Protein AF-A0A433BXY5-F1 (afdb_monomer)

Radius of gyration: 27.21 Å; Cα contacts (8 Å, |Δi|>4): 141; chains: 1; bounding box: 84×48×30 Å

Structure (mmCIF, N/CA/C/O backbone):
data_AF-A0A433BXY5-F1
#
_entry.id   AF-A0A433BXY5-F1
#
loop_
_atom_site.group_PDB
_atom_site.id
_atom_site.type_symbol
_atom_site.label_atom_id
_atom_site.label_alt_id
_atom_site.label_comp_id
_atom_site.label_asym_id
_atom_site.label_entity_id
_atom_site.label_seq_id
_atom_site.pdbx_PDB_ins_code
_atom_site.Cartn_x
_atom_site.Cartn_y
_atom_site.Cartn_z
_atom_site.occupancy
_atom_site.B_iso_or_equiv
_atom_site.auth_seq_id
_atom_site.auth_comp_id
_atom_site.auth_asym_id
_atom_site.auth_atom_id
_atom_site.pdbx_PDB_model_num
ATOM 1 N N . MET A 1 1 ? 70.589 -38.397 7.290 1.00 40.34 1 MET A N 1
ATOM 2 C CA . MET A 1 1 ? 69.218 -38.533 6.757 1.00 40.34 1 MET A CA 1
ATOM 3 C C . 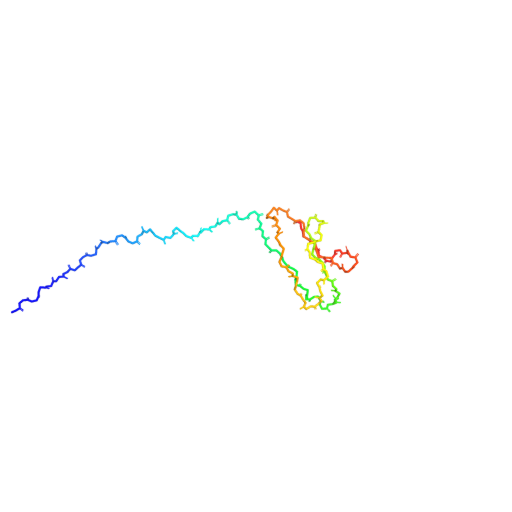MET A 1 1 ? 68.751 -37.137 6.387 1.00 40.34 1 MET A C 1
ATOM 5 O O . MET A 1 1 ? 68.325 -36.389 7.256 1.00 40.34 1 MET A O 1
ATOM 9 N N . ASP A 1 2 ? 68.964 -36.763 5.127 1.00 46.50 2 ASP A N 1
ATOM 10 C CA . ASP A 1 2 ? 68.606 -35.461 4.562 1.00 46.50 2 ASP A CA 1
ATOM 11 C C . ASP A 1 2 ? 67.089 -35.329 4.415 1.00 46.50 2 ASP A C 1
ATOM 13 O O . ASP A 1 2 ? 66.467 -36.071 3.654 1.00 46.50 2 ASP A O 1
ATOM 17 N N . ILE A 1 3 ? 66.489 -34.367 5.120 1.00 58.59 3 ILE A N 1
ATOM 18 C CA . ILE A 1 3 ? 65.120 -33.925 4.846 1.00 58.59 3 ILE A CA 1
ATOM 19 C C . ILE A 1 3 ? 65.208 -32.676 3.959 1.00 58.59 3 ILE A C 1
ATOM 21 O O . ILE A 1 3 ? 65.620 -31.589 4.363 1.00 58.59 3 ILE A O 1
ATOM 25 N N . SER A 1 4 ? 64.874 -32.893 2.690 1.00 60.28 4 SER A N 1
ATOM 26 C CA . SER A 1 4 ? 64.843 -31.909 1.614 1.00 60.28 4 SER A CA 1
ATOM 27 C C . SER A 1 4 ? 63.875 -30.763 1.941 1.00 60.28 4 SER A C 1
ATOM 29 O O . SER A 1 4 ? 62.679 -30.978 2.148 1.00 60.28 4 SER A O 1
ATOM 31 N N . ARG A 1 5 ? 64.387 -29.527 1.967 1.00 58.84 5 ARG A N 1
ATOM 32 C CA . ARG A 1 5 ? 63.586 -28.299 2.064 1.00 58.84 5 ARG A CA 1
ATOM 33 C C . ARG A 1 5 ? 62.893 -28.047 0.724 1.00 58.84 5 ARG A C 1
ATOM 35 O O . ARG A 1 5 ? 63.475 -27.457 -0.181 1.00 58.84 5 ARG A O 1
ATOM 42 N N . ARG A 1 6 ? 61.648 -28.504 0.586 1.00 58.47 6 ARG A N 1
ATOM 43 C CA . ARG A 1 6 ? 60.802 -28.189 -0.572 1.00 58.47 6 ARG A CA 1
ATOM 44 C C . ARG A 1 6 ? 60.129 -26.833 -0.382 1.00 58.47 6 ARG A C 1
ATOM 46 O O . ARG A 1 6 ? 59.042 -26.732 0.175 1.00 58.47 6 ARG A O 1
ATOM 53 N N . THR A 1 7 ? 60.806 -25.798 -0.863 1.00 60.19 7 THR A N 1
ATOM 54 C CA . THR A 1 7 ? 60.228 -24.481 -1.140 1.00 60.19 7 THR A CA 1
ATOM 55 C C . THR A 1 7 ? 59.075 -24.644 -2.134 1.00 60.19 7 THR A C 1
ATOM 57 O O . THR A 1 7 ? 59.304 -24.981 -3.293 1.00 60.19 7 THR A O 1
ATOM 60 N N . PHE A 1 8 ? 57.837 -24.438 -1.686 1.00 54.62 8 PHE A N 1
ATOM 61 C CA . PHE A 1 8 ? 56.673 -24.339 -2.568 1.00 54.62 8 PHE A CA 1
ATOM 62 C C . PHE A 1 8 ? 56.494 -22.873 -2.964 1.00 54.62 8 PHE A C 1
ATOM 64 O O . PHE A 1 8 ? 55.944 -22.073 -2.209 1.00 54.62 8 PHE A O 1
ATOM 71 N N . THR A 1 9 ? 57.017 -22.512 -4.134 1.00 55.81 9 THR A N 1
ATOM 72 C CA . THR A 1 9 ? 56.838 -21.176 -4.705 1.00 55.81 9 THR A CA 1
ATOM 73 C C . THR A 1 9 ? 55.463 -21.073 -5.367 1.00 55.81 9 THR A C 1
ATOM 75 O O . THR A 1 9 ? 55.065 -21.910 -6.173 1.00 55.81 9 THR A O 1
ATOM 78 N N . LEU A 1 10 ? 54.759 -20.025 -4.957 1.00 53.56 10 LEU A N 1
ATOM 79 C CA . LEU A 1 10 ? 53.418 -19.560 -5.298 1.00 53.56 10 LEU A CA 1
ATOM 80 C C . LEU A 1 10 ? 53.207 -19.337 -6.811 1.00 53.56 10 LEU A C 1
ATOM 82 O O . LEU A 1 10 ? 53.960 -18.564 -7.393 1.00 53.56 10 LEU A O 1
ATOM 86 N N . ALA A 1 11 ? 52.160 -19.909 -7.419 1.00 58.19 11 ALA A N 1
ATOM 87 C CA . ALA A 1 11 ? 51.446 -19.322 -8.569 1.00 58.19 11 ALA A CA 1
ATOM 88 C C . ALA A 1 11 ? 50.298 -20.239 -9.022 1.00 58.19 11 ALA A C 1
ATOM 90 O O . ALA A 1 11 ? 50.504 -21.212 -9.739 1.00 58.19 11 ALA A O 1
ATOM 91 N N . GLY A 1 12 ? 49.068 -19.912 -8.638 1.00 51.78 12 GLY A N 1
ATOM 92 C CA . GLY A 1 12 ? 47.874 -20.516 -9.222 1.00 51.78 12 GLY A CA 1
ATOM 93 C C . GLY A 1 12 ? 46.749 -19.502 -9.169 1.00 51.78 12 GLY A C 1
ATOM 94 O O . GLY A 1 12 ? 46.249 -19.208 -8.088 1.00 51.78 12 GLY A O 1
ATOM 95 N N . LEU A 1 13 ? 46.421 -18.913 -10.320 1.00 57.91 13 LEU A N 1
ATOM 96 C CA . LEU A 1 13 ? 45.379 -17.905 -10.483 1.00 57.91 13 LEU A CA 1
ATOM 97 C C . LEU A 1 13 ? 44.055 -18.374 -9.857 1.00 57.91 13 LEU A C 1
ATOM 99 O O . LEU A 1 13 ? 43.366 -19.214 -10.424 1.00 57.91 13 LEU A O 1
ATOM 103 N N . ALA A 1 14 ? 43.659 -17.769 -8.740 1.00 54.25 14 ALA A N 1
ATOM 104 C CA . ALA A 1 14 ? 42.292 -17.829 -8.231 1.00 54.25 14 ALA A CA 1
ATOM 105 C C . ALA A 1 14 ? 41.587 -16.496 -8.520 1.00 54.25 14 ALA A C 1
ATOM 107 O O . ALA A 1 14 ? 41.174 -15.775 -7.619 1.00 54.25 14 ALA A O 1
ATOM 108 N N . ALA A 1 15 ? 41.497 -16.132 -9.797 1.00 56.84 15 ALA A N 1
ATOM 109 C CA . ALA A 1 15 ? 40.702 -14.997 -10.245 1.00 56.84 15 ALA A CA 1
ATOM 110 C C . ALA A 1 15 ? 39.780 -15.488 -11.355 1.00 56.84 15 ALA A C 1
ATO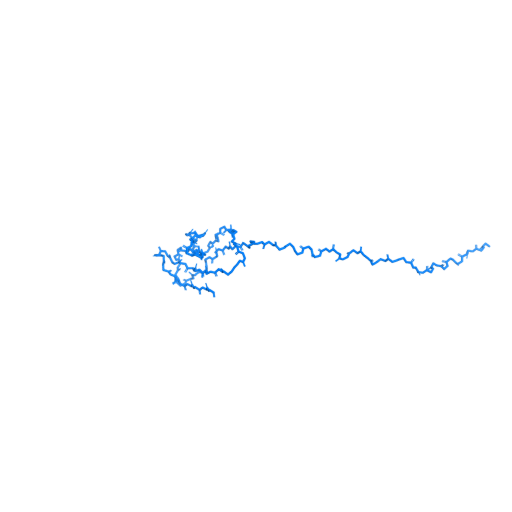M 112 O O . ALA A 1 15 ? 40.199 -15.528 -12.503 1.00 56.84 15 ALA A O 1
ATOM 113 N N . THR A 1 16 ? 38.578 -15.952 -10.998 1.00 59.25 16 THR A N 1
ATOM 114 C CA . THR A 1 16 ? 37.374 -16.022 -11.861 1.00 59.25 16 THR A CA 1
ATOM 115 C C . THR A 1 16 ? 36.254 -16.790 -11.154 1.00 59.25 16 THR A C 1
ATOM 117 O O . THR A 1 16 ? 35.859 -17.874 -11.560 1.00 59.25 16 THR A O 1
ATOM 120 N N . ALA A 1 17 ? 35.702 -16.226 -10.081 1.00 59.28 17 ALA A N 1
ATOM 121 C CA . ALA A 1 17 ? 34.362 -16.614 -9.631 1.00 59.28 17 ALA A CA 1
ATOM 122 C C . ALA A 1 17 ? 33.700 -15.485 -8.830 1.00 59.28 17 ALA A C 1
ATOM 124 O O . ALA A 1 17 ? 33.248 -15.687 -7.711 1.00 59.28 17 ALA A O 1
ATOM 125 N N . LEU A 1 18 ? 33.657 -14.275 -9.396 1.00 52.91 18 LEU A N 1
ATOM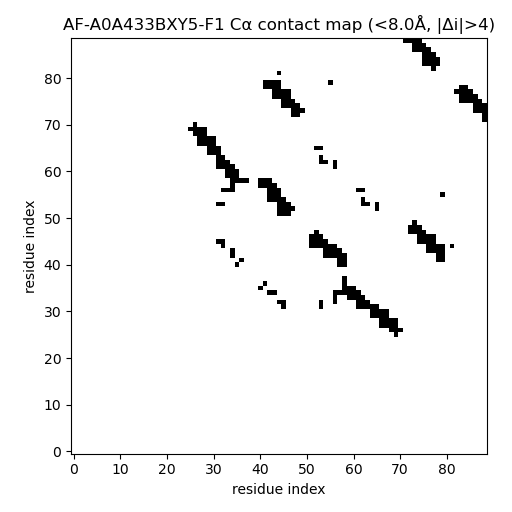 126 C CA . LEU A 1 18 ? 32.741 -13.227 -8.923 1.00 52.91 18 LEU A C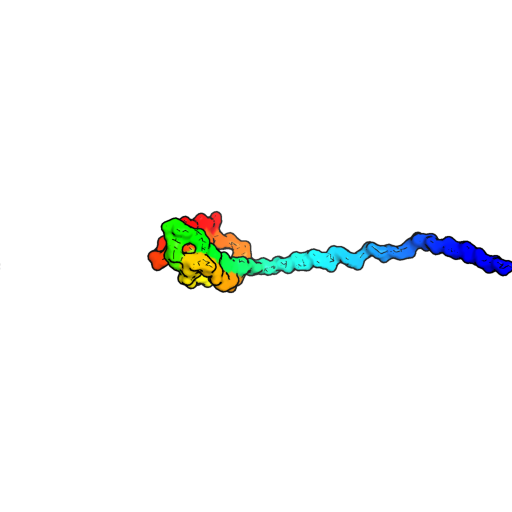A 1
ATOM 127 C C . LEU A 1 18 ? 31.729 -12.822 -10.008 1.00 52.91 18 LEU A C 1
ATOM 129 O O . LEU A 1 18 ? 31.167 -11.733 -9.978 1.00 52.91 18 LEU A O 1
ATOM 133 N N . ALA A 1 19 ? 31.475 -13.708 -10.976 1.00 63.50 19 ALA A N 1
ATOM 134 C CA . ALA A 1 19 ? 30.351 -13.574 -11.896 1.00 63.50 19 ALA A CA 1
ATOM 135 C C . ALA A 1 19 ? 29.105 -14.153 -11.215 1.00 63.50 19 ALA A C 1
ATOM 137 O O . ALA A 1 19 ? 28.768 -15.319 -11.393 1.00 63.50 19 ALA A O 1
ATOM 138 N N . GLY A 1 20 ? 28.476 -13.355 -10.355 1.00 56.81 20 GLY A N 1
ATOM 139 C CA . GLY A 1 20 ? 27.329 -13.835 -9.593 1.00 56.81 20 GLY A CA 1
ATOM 140 C C . GLY A 1 20 ? 26.459 -12.785 -8.921 1.00 56.81 20 GLY A C 1
ATOM 141 O O . GLY A 1 20 ? 25.590 -13.170 -8.153 1.00 56.81 20 GLY A O 1
ATOM 142 N N . CYS A 1 21 ? 26.608 -11.487 -9.206 1.00 62.72 21 CYS A N 1
ATOM 143 C CA . CYS A 1 21 ? 25.478 -10.574 -9.008 1.00 62.72 21 CYS A CA 1
ATOM 144 C C . CYS A 1 21 ? 24.571 -10.712 -10.234 1.00 62.72 21 CYS A C 1
ATOM 146 O O . CYS A 1 21 ? 24.617 -9.902 -11.156 1.00 62.72 21 CYS A O 1
ATOM 148 N N . GLY A 1 22 ? 23.803 -11.802 -10.285 1.00 55.31 22 GLY A N 1
ATOM 149 C CA . GLY A 1 22 ? 22.733 -11.989 -11.259 1.00 55.31 22 GLY A CA 1
ATOM 150 C C . GLY A 1 22 ? 21.615 -10.992 -10.978 1.00 55.31 22 GLY A C 1
ATOM 151 O O . GLY A 1 22 ? 20.608 -11.339 -10.370 1.00 55.31 22 GLY A O 1
ATOM 152 N N . GLY A 1 23 ? 21.814 -9.737 -11.377 1.00 63.22 23 GLY A N 1
ATOM 153 C CA . GLY A 1 23 ? 20.776 -8.717 -11.401 1.00 63.22 23 GLY A CA 1
ATOM 154 C C . GLY A 1 23 ? 19.807 -9.029 -12.532 1.00 63.22 23 GLY A C 1
ATOM 155 O O . GLY A 1 23 ? 19.933 -8.489 -13.627 1.00 63.22 23 GLY A O 1
ATOM 156 N N . GLY A 1 24 ? 18.876 -9.949 -12.292 1.00 60.12 24 GLY A N 1
ATOM 157 C CA . GLY A 1 24 ? 17.742 -10.146 -13.184 1.00 60.12 24 GLY A CA 1
ATOM 158 C C . GLY A 1 24 ? 16.909 -8.869 -13.202 1.00 60.12 24 GLY A C 1
ATOM 159 O O . GLY A 1 24 ? 16.389 -8.456 -12.166 1.00 60.12 24 GLY A O 1
ATOM 160 N N . SER A 1 25 ? 16.791 -8.230 -14.366 1.00 69.06 25 SER A N 1
ATOM 161 C CA . SER A 1 25 ? 15.814 -7.163 -14.568 1.00 69.06 25 SER A CA 1
ATOM 162 C C . SER A 1 25 ? 14.430 -7.814 -14.591 1.00 69.06 25 SER A C 1
ATOM 164 O O . SER A 1 25 ? 14.014 -8.382 -15.597 1.00 69.06 25 SER A O 1
ATOM 166 N N . SER A 1 26 ? 13.760 -7.836 -13.439 1.00 78.00 26 SER A N 1
ATOM 167 C CA . SER A 1 26 ? 12.344 -8.184 -13.368 1.00 78.00 26 SER A CA 1
ATOM 168 C C . SER A 1 26 ? 11.548 -6.943 -13.743 1.00 78.00 26 SER A C 1
ATOM 170 O O . SER A 1 26 ? 11.693 -5.910 -13.095 1.00 78.00 26 SER A O 1
ATOM 172 N N . SER A 1 27 ? 10.677 -7.053 -14.747 1.00 91.56 27 SER A N 1
A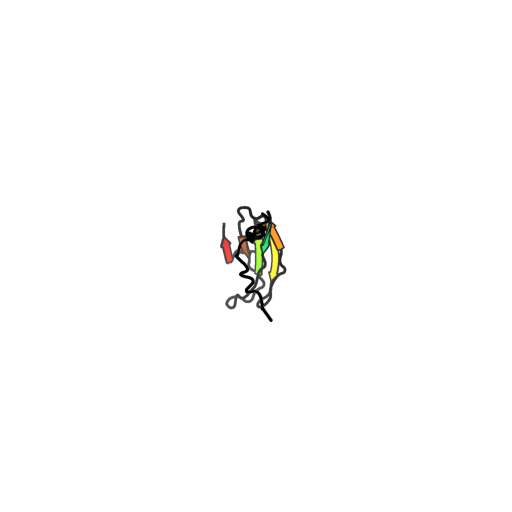TOM 173 C CA . SER A 1 27 ? 9.721 -5.993 -15.101 1.00 91.56 27 SER A CA 1
ATOM 174 C C . SER A 1 27 ? 8.628 -5.803 -14.047 1.00 91.56 27 SER A C 1
ATOM 176 O O . SER A 1 27 ? 7.754 -4.963 -14.223 1.00 91.56 27 SER A O 1
ATOM 178 N N . ASN A 1 28 ? 8.660 -6.595 -12.970 1.00 93.94 28 ASN A N 1
ATOM 179 C CA . ASN A 1 28 ? 7.710 -6.535 -11.874 1.00 93.94 28 ASN A CA 1
ATOM 180 C C . ASN A 1 28 ? 8.406 -6.423 -10.513 1.00 93.9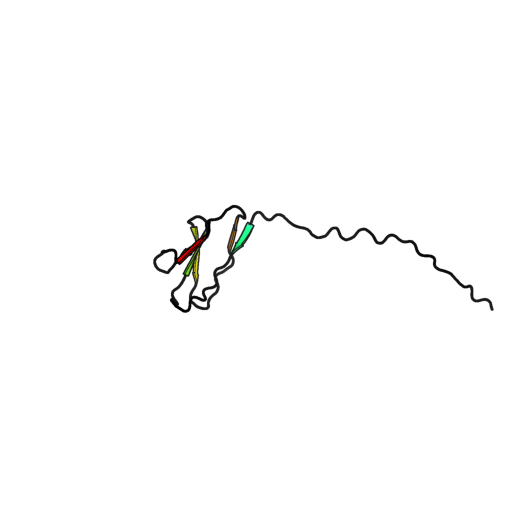4 28 ASN A C 1
ATOM 182 O O . ASN A 1 28 ? 9.457 -7.025 -10.275 1.00 93.94 28 ASN A O 1
ATOM 186 N N . THR A 1 29 ? 7.750 -5.718 -9.597 1.00 93.94 29 THR A N 1
ATOM 187 C CA . THR A 1 29 ? 8.050 -5.657 -8.165 1.00 93.94 29 THR A CA 1
ATOM 188 C C . THR A 1 29 ? 6.837 -6.125 -7.358 1.00 93.94 29 THR A C 1
ATOM 190 O O . THR A 1 29 ? 5.750 -6.292 -7.906 1.00 93.94 29 THR A O 1
ATOM 193 N N . ASN A 1 30 ? 7.003 -6.371 -6.059 1.00 95.44 30 ASN A N 1
ATOM 194 C CA . ASN A 1 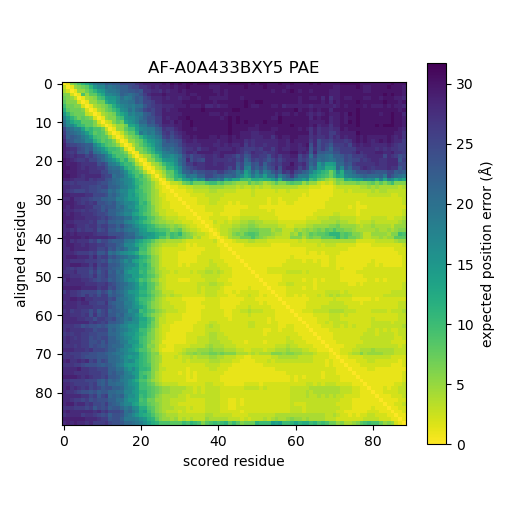30 ? 5.912 -6.788 -5.180 1.00 95.44 30 ASN A CA 1
ATOM 195 C C . ASN A 1 30 ? 5.579 -5.686 -4.174 1.00 95.44 30 ASN A C 1
ATOM 197 O O . ASN A 1 30 ? 6.453 -5.224 -3.440 1.00 95.44 30 ASN A O 1
ATOM 201 N N . LEU A 1 31 ? 4.302 -5.320 -4.090 1.00 96.06 31 LEU A N 1
ATOM 202 C CA . LEU A 1 31 ? 3.771 -4.372 -3.110 1.00 96.06 31 LEU A CA 1
ATOM 203 C C . LEU A 1 31 ? 2.837 -5.080 -2.131 1.00 96.06 31 LEU A C 1
ATOM 205 O O . LEU A 1 31 ? 2.192 -6.062 -2.483 1.00 96.06 31 LEU A O 1
ATOM 209 N N . ARG A 1 32 ? 2.736 -4.568 -0.903 1.00 97.69 32 ARG A N 1
ATOM 210 C CA . ARG A 1 32 ? 1.694 -4.945 0.061 1.00 97.69 32 ARG A CA 1
ATOM 211 C C . ARG A 1 32 ? 1.343 -3.756 0.942 1.00 97.69 32 ARG A C 1
ATOM 213 O O . ARG A 1 32 ? 2.193 -2.900 1.182 1.00 97.69 32 ARG A O 1
ATOM 220 N N . LEU A 1 33 ? 0.127 -3.746 1.472 1.00 97.81 33 LEU A N 1
ATOM 221 C CA . LEU A 1 33 ? -0.334 -2.724 2.407 1.00 97.81 33 LEU A CA 1
ATOM 222 C C . LEU A 1 33 ? -0.262 -3.240 3.849 1.00 97.81 33 LEU A C 1
ATOM 224 O O . LEU A 1 33 ? -0.817 -4.290 4.159 1.00 97.81 33 LEU A O 1
ATOM 228 N N . LEU A 1 34 ? 0.407 -2.493 4.725 1.00 97.56 34 LEU A N 1
ATOM 229 C CA . LEU A 1 34 ? 0.357 -2.655 6.180 1.00 97.56 34 LEU A CA 1
ATOM 230 C C . LEU A 1 34 ? -0.464 -1.493 6.743 1.00 97.56 34 LEU A C 1
ATOM 232 O O . LEU A 1 34 ? -0.113 -0.336 6.512 1.00 97.56 34 LEU A O 1
ATOM 236 N N . ASN A 1 35 ? -1.534 -1.787 7.481 1.00 97.38 35 ASN A N 1
ATOM 237 C CA . ASN A 1 35 ? -2.363 -0.748 8.083 1.00 97.38 35 ASN A CA 1
ATOM 238 C C . ASN A 1 35 ? -2.005 -0.542 9.561 1.00 97.38 35 ASN A C 1
ATOM 240 O O . ASN A 1 35 ? -2.399 -1.318 10.430 1.00 97.38 35 ASN A O 1
ATOM 244 N N . THR A 1 36 ? -1.288 0.546 9.841 1.00 96.38 36 THR A N 1
ATOM 245 C CA . THR A 1 36 ? -0.957 1.012 11.200 1.00 96.38 36 THR A CA 1
ATOM 246 C C . THR A 1 36 ? -1.581 2.374 11.506 1.00 96.38 36 THR A C 1
ATOM 248 O O . THR A 1 36 ? -1.047 3.134 12.314 1.00 96.38 36 THR A O 1
ATOM 251 N N . ASN A 1 37 ? -2.688 2.725 10.844 1.00 92.81 37 ASN A N 1
ATOM 252 C CA . ASN A 1 37 ? -3.333 4.018 11.038 1.00 92.81 37 ASN A CA 1
ATOM 253 C C . ASN A 1 37 ? -4.104 4.065 12.369 1.00 92.81 37 ASN A C 1
ATOM 255 O O . ASN A 1 37 ? -5.252 3.639 12.460 1.00 92.81 37 ASN A O 1
ATOM 259 N N . VAL A 1 38 ? -3.463 4.596 13.412 1.00 92.25 38 VAL A N 1
ATOM 260 C CA . VAL A 1 38 ? -4.045 4.701 14.762 1.00 92.25 38 VAL A CA 1
ATOM 261 C C . VAL A 1 38 ? -5.099 5.801 14.897 1.00 92.25 38 VAL A C 1
ATOM 263 O O . VAL A 1 38 ? -5.966 5.700 15.760 1.00 92.25 38 VAL A O 1
ATOM 266 N N . SER A 1 39 ? -5.044 6.853 14.074 1.00 89.25 39 SER A N 1
ATOM 267 C CA . SER A 1 39 ? -6.003 7.964 14.142 1.00 89.25 39 SER A CA 1
ATOM 268 C C . SER A 1 39 ? -7.324 7.640 13.444 1.00 89.25 39 SER A C 1
ATOM 270 O O . SER A 1 39 ? -8.341 8.266 13.732 1.00 89.25 39 SER A O 1
ATOM 272 N N . SER A 1 40 ? -7.328 6.642 12.558 1.00 86.06 40 SER A N 1
ATOM 273 C CA . SER A 1 40 ? -8.526 6.121 11.908 1.00 86.06 40 SER A CA 1
ATOM 274 C C . SER A 1 40 ? -8.369 4.612 11.669 1.00 86.06 40 SER A C 1
ATOM 276 O O . SER A 1 40 ? -7.841 4.218 10.627 1.00 86.06 40 SER A O 1
ATOM 278 N N . PRO A 1 41 ? -8.817 3.747 12.607 1.00 88.62 41 PRO A N 1
ATOM 279 C CA . PRO A 1 41 ? -8.600 2.292 12.558 1.00 88.62 41 PRO A CA 1
ATOM 280 C C . PRO A 1 41 ? -9.502 1.567 11.539 1.00 88.62 41 PRO A C 1
ATOM 282 O O . PRO A 1 41 ? -9.790 0.376 11.668 1.00 88.62 41 PRO A O 1
ATOM 285 N N . ASN A 1 42 ? -9.959 2.291 10.522 1.00 95.50 42 ASN A N 1
ATOM 286 C CA . ASN A 1 42 ? -10.778 1.774 9.442 1.00 95.50 42 ASN A CA 1
ATOM 287 C C . ASN A 1 42 ? -9.944 0.910 8.489 1.00 95.50 42 ASN A C 1
ATOM 289 O O . ASN A 1 42 ? -8.717 1.027 8.410 1.00 95.50 42 ASN A O 1
ATOM 293 N N . ALA A 1 43 ? -10.624 0.039 7.745 1.00 97.19 43 ALA A N 1
ATOM 294 C CA . ALA A 1 43 ? -9.975 -0.757 6.716 1.00 97.19 43 ALA A CA 1
ATOM 295 C C . ALA A 1 43 ? -9.497 0.140 5.563 1.00 97.19 43 ALA A C 1
ATOM 297 O O . ALA A 1 43 ? -10.206 1.055 5.141 1.00 97.19 43 ALA A O 1
ATOM 298 N N . LEU A 1 44 ? -8.298 -0.141 5.057 1.00 97.94 44 LEU A N 1
ATOM 299 C CA . LEU A 1 44 ? -7.675 0.606 3.967 1.00 97.94 44 LEU A CA 1
ATOM 300 C C . LEU A 1 44 ? -7.532 -0.262 2.720 1.00 97.94 44 LEU A C 1
ATOM 302 O O . LEU A 1 44 ? -7.459 -1.492 2.803 1.00 97.94 44 LEU A O 1
ATOM 306 N N . SER A 1 45 ? -7.448 0.392 1.567 1.00 98.12 45 SER A N 1
ATOM 307 C CA . SER A 1 45 ? -7.180 -0.265 0.288 1.00 98.12 45 SER A CA 1
ATOM 308 C C . SER A 1 45 ? -5.971 0.360 -0.405 1.00 98.12 45 SER A C 1
ATOM 310 O O . SER A 1 45 ? -5.719 1.555 -0.271 1.00 98.12 45 SER A O 1
ATOM 312 N N . LEU A 1 46 ? -5.215 -0.452 -1.140 1.00 98.12 46 LEU A N 1
ATOM 313 C CA . LEU A 1 46 ? -4.102 -0.036 -1.986 1.00 98.12 46 LEU A CA 1
ATOM 314 C C . LEU A 1 46 ? -4.552 -0.045 -3.443 1.00 98.12 46 LEU A C 1
ATOM 316 O O . LEU A 1 46 ? -4.963 -1.082 -3.965 1.00 98.12 46 LEU A O 1
ATOM 320 N N . GLU A 1 47 ? -4.432 1.105 -4.090 1.00 98.38 47 GLU A N 1
ATOM 321 C CA . GLU A 1 47 ? -4.725 1.309 -5.502 1.00 98.38 47 GLU A CA 1
ATOM 322 C C . GLU A 1 47 ? -3.433 1.624 -6.261 1.00 98.38 47 GLU A C 1
ATOM 324 O O . GLU A 1 47 ? -2.608 2.417 -5.803 1.00 98.38 47 GLU A O 1
ATOM 329 N N . VAL A 1 48 ? -3.272 1.007 -7.430 1.00 97.75 48 VAL A N 1
ATOM 330 C CA . VAL A 1 48 ? -2.183 1.272 -8.373 1.00 97.75 48 VAL A CA 1
ATOM 331 C C . VAL A 1 48 ? -2.782 1.533 -9.751 1.00 97.75 48 VAL A C 1
ATOM 333 O O . VAL A 1 48 ? -3.573 0.731 -10.242 1.00 97.75 48 VAL A O 1
ATOM 336 N N . ASN A 1 49 ? -2.435 2.666 -10.365 1.00 96.62 49 ASN A N 1
ATOM 337 C CA . ASN A 1 49 ? -2.937 3.107 -11.675 1.00 96.62 49 ASN A CA 1
ATOM 338 C C . ASN A 1 49 ? -4.475 3.034 -11.798 1.00 96.62 49 ASN A C 1
ATOM 340 O O . ASN A 1 49 ? -5.009 2.575 -12.805 1.00 96.62 49 ASN A O 1
ATOM 344 N N . GLY A 1 50 ? -5.197 3.440 -10.747 1.00 96.56 50 GLY A N 1
ATOM 345 C CA . GLY A 1 50 ? -6.665 3.415 -10.714 1.00 96.56 50 GLY A CA 1
ATOM 346 C C . GLY A 1 50 ? -7.288 2.038 -10.452 1.00 96.56 50 GLY A C 1
ATOM 347 O O . GLY A 1 50 ? -8.510 1.922 -10.437 1.00 96.56 50 GLY A O 1
ATOM 348 N N . THR A 1 51 ? -6.482 0.994 -10.240 1.00 97.38 51 THR A N 1
ATOM 349 C CA . THR A 1 51 ? -6.959 -0.358 -9.918 1.00 97.38 51 THR A CA 1
ATOM 350 C C . THR A 1 51 ? -6.668 -0.696 -8.463 1.00 97.38 51 THR A C 1
ATOM 352 O O . THR A 1 51 ? -5.517 -0.658 -8.028 1.00 97.38 51 THR A O 1
ATOM 355 N N . VAL A 1 52 ? -7.696 -1.068 -7.698 1.00 97.81 52 VAL A N 1
ATOM 356 C CA . VAL A 1 52 ? -7.521 -1.565 -6.326 1.00 97.81 52 VAL A CA 1
ATOM 357 C C . VAL A 1 52 ? -6.898 -2.959 -6.373 1.00 97.81 52 VAL A C 1
ATOM 359 O O . VAL A 1 52 ? -7.528 -3.913 -6.822 1.00 97.81 52 VAL A O 1
ATOM 362 N N . ILE A 1 53 ? -5.658 -3.071 -5.901 1.00 97.19 53 ILE A N 1
ATOM 363 C CA . ILE A 1 53 ? -4.886 -4.322 -5.900 1.00 97.19 53 ILE A CA 1
ATOM 364 C C . ILE A 1 53 ? -4.899 -5.027 -4.541 1.00 97.19 53 ILE A C 1
ATOM 366 O O . ILE A 1 53 ? -4.670 -6.229 -4.459 1.00 97.19 53 ILE A O 1
ATOM 370 N N . SER A 1 54 ? -5.188 -4.301 -3.461 1.00 97.44 54 SER A N 1
ATOM 371 C CA . SER A 1 54 ? -5.404 -4.870 -2.131 1.00 97.44 54 SER A CA 1
ATOM 372 C C . SER A 1 54 ? -6.536 -4.111 -1.459 1.00 97.44 54 SER A C 1
ATOM 374 O O . SER A 1 54 ? -6.498 -2.887 -1.409 1.00 97.44 54 SER A O 1
ATOM 376 N N . SER A 1 55 ? -7.549 -4.812 -0.959 1.00 97.06 55 SER A N 1
ATOM 377 C CA . SER A 1 55 ? -8.746 -4.194 -0.385 1.00 97.06 55 SER A CA 1
ATOM 378 C C . SER A 1 55 ? -8.998 -4.673 1.034 1.00 97.06 55 SER A C 1
ATOM 380 O O . SER A 1 55 ? -8.811 -5.853 1.330 1.00 97.06 55 SER A O 1
ATOM 382 N N . GLY A 1 56 ? -9.511 -3.786 1.884 1.00 96.44 56 GLY A N 1
ATOM 383 C CA . GLY A 1 56 ? -10.042 -4.177 3.190 1.00 96.44 56 GLY A CA 1
ATOM 384 C C . GLY A 1 56 ? -8.975 -4.572 4.215 1.00 96.44 56 GLY A C 1
ATOM 385 O O . GLY A 1 56 ? -9.240 -5.398 5.086 1.00 96.44 56 GLY A O 1
ATOM 386 N N . VAL A 1 57 ? -7.771 -4.000 4.140 1.00 97.88 57 VAL A N 1
ATOM 387 C CA . VAL A 1 57 ? -6.709 -4.260 5.120 1.00 97.88 57 VAL A CA 1
ATOM 388 C C . VAL A 1 57 ? -7.066 -3.564 6.433 1.00 97.88 57 VAL A C 1
ATOM 390 O O . VAL A 1 57 ? -6.932 -2.345 6.566 1.00 97.88 57 VAL A O 1
ATOM 393 N N . ALA A 1 58 ? -7.562 -4.343 7.395 1.00 97.38 58 ALA A N 1
ATOM 394 C CA . ALA A 1 58 ? -7.951 -3.869 8.720 1.00 97.38 58 ALA A CA 1
ATOM 395 C C . ALA A 1 58 ? -6.751 -3.354 9.536 1.00 97.38 58 ALA A C 1
ATOM 397 O O . ALA A 1 58 ? -5.601 -3.706 9.266 1.00 97.38 58 ALA A O 1
ATOM 398 N N . PHE A 1 59 ? -7.019 -2.540 10.559 1.00 97.38 59 PHE A N 1
ATOM 399 C CA . PHE A 1 59 ? -5.984 -2.052 11.470 1.00 97.38 59 PHE A CA 1
ATOM 400 C C . PHE A 1 59 ? -5.189 -3.206 12.105 1.00 97.38 59 PHE A C 1
ATOM 402 O O . PHE A 1 59 ? -5.755 -4.206 12.550 1.00 97.38 59 PHE A O 1
ATOM 409 N N . GLY A 1 60 ? -3.862 -3.066 12.136 1.00 97.12 60 GLY A N 1
ATOM 410 C CA . GLY A 1 60 ? -2.941 -4.077 12.655 1.00 97.12 60 GLY A CA 1
ATOM 411 C C . GLY A 1 60 ? -2.740 -5.285 11.734 1.00 97.12 60 GLY A C 1
ATOM 412 O O . GLY A 1 60 ? -1.997 -6.194 12.096 1.00 97.12 60 GLY A O 1
ATOM 413 N N . GLN A 1 61 ? -3.373 -5.310 10.557 1.00 98.19 61 GLN A N 1
ATOM 414 C CA . GLN A 1 61 ? -3.234 -6.382 9.573 1.00 98.19 61 GLN A CA 1
ATOM 415 C C . GLN A 1 61 ? -2.344 -5.973 8.397 1.00 98.19 61 GLN A C 1
ATOM 417 O O . GLN A 1 61 ? -2.077 -4.794 8.137 1.00 98.19 61 GLN A O 1
ATOM 422 N N . VAL A 1 62 ? -1.892 -6.994 7.672 1.00 98.06 62 VAL A N 1
ATOM 423 C CA . VAL A 1 62 ? -1.060 -6.874 6.476 1.00 98.06 62 VAL A CA 1
ATOM 424 C C . VAL A 1 62 ? -1.765 -7.577 5.323 1.00 98.06 62 VAL A C 1
ATOM 426 O O . VAL A 1 62 ? -2.167 -8.731 5.450 1.00 98.06 62 VAL A O 1
ATOM 429 N N . GLY A 1 63 ? -1.906 -6.884 4.197 1.00 97.12 63 GLY A N 1
ATOM 430 C CA . GLY A 1 63 ? -2.399 -7.464 2.954 1.00 97.12 63 GLY A CA 1
ATOM 431 C C . GLY A 1 63 ? -1.378 -8.403 2.306 1.00 97.12 63 GLY A C 1
ATOM 432 O O . GLY A 1 63 ? -0.175 -8.341 2.573 1.00 97.12 63 GLY A O 1
ATOM 433 N N . SER A 1 64 ? -1.852 -9.269 1.415 1.00 97.31 64 SER A N 1
ATOM 434 C CA . SER A 1 64 ? -0.982 -10.114 0.594 1.00 97.31 64 SER A CA 1
ATOM 435 C C . SER A 1 64 ? -0.077 -9.276 -0.313 1.00 97.31 64 SER A C 1
ATOM 437 O O . SER A 1 64 ? -0.420 -8.158 -0.697 1.00 97.31 64 SER A O 1
ATOM 439 N N . TYR A 1 65 ? 1.079 -9.836 -0.673 1.00 97.25 65 TYR A N 1
ATOM 440 C CA . TYR A 1 65 ? 1.896 -9.266 -1.738 1.00 97.25 65 TYR A CA 1
ATOM 441 C C . TYR A 1 65 ? 1.183 -9.383 -3.082 1.00 97.25 65 TYR A C 1
ATOM 443 O O . TYR A 1 65 ? 0.605 -10.425 -3.392 1.00 97.25 65 TYR A O 1
ATOM 451 N N . VAL A 1 66 ? 1.277 -8.329 -3.884 1.00 96.62 66 VAL A N 1
ATOM 452 C CA . VAL A 1 66 ? 0.759 -8.272 -5.247 1.00 96.62 66 VAL A CA 1
ATOM 453 C C . VAL A 1 66 ? 1.870 -7.810 -6.174 1.00 96.62 66 VAL A C 1
ATOM 455 O O . VAL A 1 66 ? 2.591 -6.858 -5.866 1.00 96.62 66 VAL A O 1
ATOM 458 N N . SER A 1 67 ? 2.010 -8.508 -7.298 1.00 95.69 67 SER A N 1
ATOM 459 C CA . SER A 1 67 ? 2.984 -8.173 -8.329 1.00 95.69 67 SER A CA 1
ATOM 460 C C . SER A 1 67 ? 2.480 -6.993 -9.159 1.00 95.69 67 SER A C 1
ATOM 462 O O . SER A 1 67 ? 1.341 -7.007 -9.622 1.00 95.69 67 SER A O 1
ATOM 464 N N . VAL A 1 68 ? 3.317 -5.975 -9.331 1.00 95.56 68 VAL A N 1
ATOM 465 C CA . VAL A 1 68 ? 3.034 -4.776 -10.126 1.00 95.56 68 VAL A CA 1
ATOM 466 C C . VAL A 1 68 ? 4.199 -4.497 -11.065 1.00 95.56 68 VAL A C 1
ATOM 468 O O . VAL A 1 68 ? 5.346 -4.784 -10.717 1.00 95.56 68 VAL A O 1
ATOM 471 N N . GLY A 1 69 ? 3.916 -3.918 -12.231 1.00 95.00 69 GLY A N 1
ATOM 472 C CA . GLY A 1 69 ? 4.955 -3.501 -13.173 1.00 95.00 69 GLY A CA 1
ATOM 473 C C . GLY A 1 69 ? 5.900 -2.468 -12.556 1.00 95.00 69 GLY A C 1
ATOM 474 O O . GLY A 1 69 ? 5.492 -1.683 -11.702 1.00 95.00 69 GLY A O 1
ATOM 475 N N . THR A 1 70 ? 7.164 -2.459 -12.971 1.00 93.25 70 THR A N 1
ATOM 476 C CA . THR A 1 70 ? 8.190 -1.512 -12.489 1.00 93.25 70 THR A CA 1
ATOM 477 C C . THR A 1 70 ? 8.219 -0.186 -13.249 1.00 93.25 70 THR A C 1
ATOM 479 O O . THR A 1 70 ? 9.101 0.633 -12.998 1.00 93.25 70 THR A O 1
ATOM 482 N N . ASP A 1 71 ? 7.290 0.025 -14.181 1.00 93.19 71 ASP A N 1
ATOM 483 C CA . ASP A 1 71 ? 7.094 1.313 -14.847 1.00 93.19 71 ASP A CA 1
ATOM 484 C C . ASP A 1 71 ? 6.660 2.403 -13.847 1.00 93.19 71 ASP A C 1
ATOM 486 O O . ASP A 1 71 ? 6.446 2.155 -12.655 1.00 93.19 71 ASP A O 1
ATOM 490 N N . THR A 1 72 ? 6.505 3.63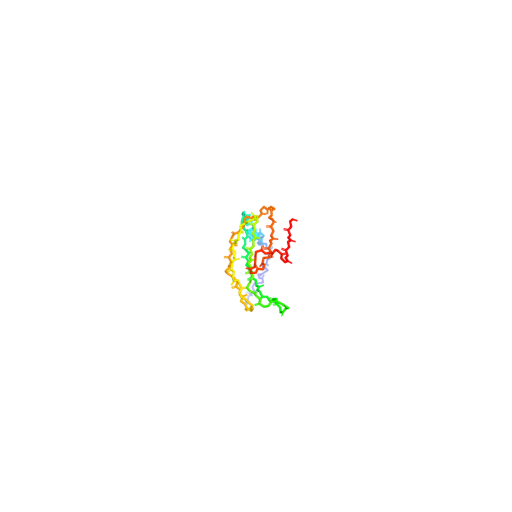9 -14.321 1.00 94.19 72 THR A N 1
ATOM 491 C CA . THR A 1 72 ? 5.920 4.706 -13.502 1.00 94.19 72 THR A CA 1
ATOM 492 C C . THR A 1 72 ? 4.502 4.318 -13.087 1.00 94.19 72 THR A C 1
ATOM 494 O O . THR A 1 72 ? 3.644 4.063 -13.931 1.00 94.19 72 THR A O 1
ATOM 497 N N . ASN A 1 73 ? 4.256 4.292 -11.778 1.00 95.69 73 ASN A N 1
ATOM 498 C CA . ASN A 1 73 ? 2.971 3.925 -11.200 1.00 95.69 73 ASN A CA 1
ATOM 499 C C . ASN A 1 73 ? 2.427 5.072 -10.351 1.00 95.69 73 ASN A C 1
ATOM 501 O O . ASN A 1 73 ? 3.126 5.592 -9.485 1.00 95.69 73 ASN A O 1
ATOM 505 N N . THR A 1 74 ? 1.146 5.387 -10.521 1.00 97.19 74 THR A N 1
ATOM 506 C CA . THR A 1 74 ? 0.405 6.165 -9.525 1.00 97.19 74 THR A CA 1
ATOM 507 C C . THR A 1 74 ? -0.052 5.226 -8.418 1.00 97.19 74 THR A C 1
ATOM 509 O O . THR A 1 74 ? -0.740 4.244 -8.694 1.00 97.19 74 THR A O 1
ATOM 512 N N . VAL A 1 75 ? 0.307 5.520 -7.171 1.00 97.50 75 VAL A N 1
ATOM 513 C CA . VAL A 1 75 ? -0.032 4.702 -6.000 1.00 97.50 75 VAL A CA 1
ATOM 514 C C . VAL A 1 75 ? -0.876 5.520 -5.036 1.00 97.50 75 VAL A C 1
ATOM 516 O O . VAL A 1 75 ? -0.483 6.611 -4.626 1.00 97.50 75 VAL A O 1
ATOM 519 N N . ARG A 1 76 ? -2.031 4.984 -4.642 1.00 98.25 76 ARG A N 1
ATOM 520 C CA . ARG A 1 76 ? -2.961 5.628 -3.710 1.00 98.25 76 ARG A CA 1
ATOM 521 C C . ARG A 1 76 ? -3.327 4.679 -2.579 1.00 98.25 76 ARG A C 1
ATOM 523 O O . ARG A 1 76 ? -3.518 3.484 -2.793 1.00 98.25 76 ARG A O 1
ATOM 530 N N . VAL A 1 77 ? -3.449 5.223 -1.372 1.00 97.69 77 VAL A N 1
ATOM 531 C CA . VAL A 1 77 ? -4.085 4.520 -0.249 1.00 97.69 77 VAL A CA 1
ATOM 532 C C . VAL A 1 77 ? -5.464 5.121 -0.063 1.00 97.69 77 VAL A C 1
ATOM 534 O O . VAL A 1 77 ? -5.590 6.336 0.107 1.00 97.69 77 VAL A O 1
ATOM 537 N N . LEU A 1 78 ? -6.484 4.274 -0.125 1.00 98.00 78 LEU A N 1
ATOM 538 C CA . LEU A 1 78 ? -7.885 4.656 -0.027 1.00 98.00 78 LEU A CA 1
ATOM 539 C C . LEU A 1 78 ? -8.444 4.297 1.351 1.00 98.00 78 LEU A C 1
ATOM 541 O O . LEU A 1 78 ? -8.102 3.251 1.911 1.00 98.00 78 LEU A O 1
ATOM 545 N N . ASP A 1 79 ? -9.329 5.143 1.866 1.00 96.19 79 ASP A N 1
ATOM 546 C CA . ASP A 1 79 ? -10.177 4.822 3.008 1.00 96.19 79 ASP A CA 1
ATOM 547 C C . ASP A 1 79 ? -11.346 3.897 2.611 1.00 96.19 79 ASP A C 1
ATOM 549 O O . ASP A 1 79 ? -11.524 3.519 1.449 1.00 96.19 79 ASP A O 1
ATOM 553 N N . GLN A 1 80 ? -12.177 3.545 3.592 1.00 94.12 80 GLN A N 1
ATOM 554 C CA . GLN A 1 80 ? -13.357 2.694 3.403 1.00 94.12 80 GLN A CA 1
ATOM 555 C C . GLN A 1 80 ? -14.437 3.285 2.478 1.00 94.12 80 GLN A C 1
ATOM 557 O O . GLN A 1 80 ? -15.322 2.554 2.041 1.00 94.12 80 GLN A O 1
ATOM 562 N N . ASN A 1 81 ? -14.379 4.587 2.185 1.00 94.81 81 ASN A N 1
ATOM 563 C CA . ASN A 1 81 ? -15.302 5.279 1.288 1.00 94.81 81 ASN A CA 1
ATOM 564 C C . ASN A 1 81 ? -14.722 5.427 -0.131 1.00 94.81 81 ASN A C 1
ATOM 566 O O . ASN A 1 81 ? -15.347 6.056 -0.983 1.00 94.81 81 ASN A O 1
ATOM 570 N N . GLY A 1 82 ? -13.519 4.899 -0.389 1.00 95.19 82 GLY A N 1
ATOM 571 C CA . GLY A 1 82 ? -12.811 5.063 -1.660 1.00 95.19 82 GLY A CA 1
ATOM 572 C C . GLY A 1 82 ? -12.103 6.415 -1.812 1.00 95.19 82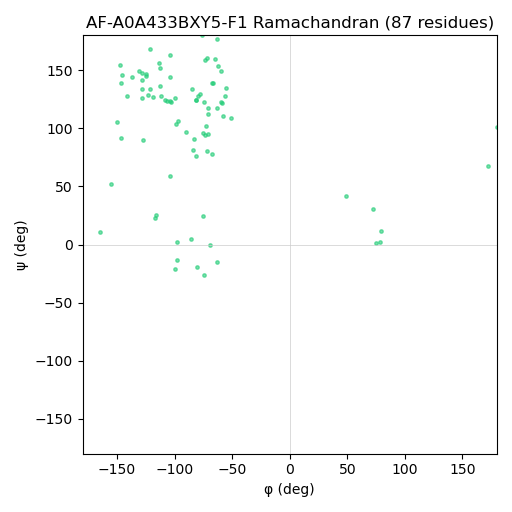 GLY A C 1
ATOM 573 O O . GLY A 1 82 ? -11.647 6.753 -2.904 1.00 95.19 82 GLY A O 1
ATOM 574 N N . THR A 1 83 ? -11.985 7.198 -0.737 1.00 96.31 83 THR A N 1
ATOM 575 C CA . THR A 1 83 ? -11.284 8.488 -0.747 1.00 96.31 83 THR A CA 1
ATOM 576 C C . THR A 1 83 ? -9.792 8.271 -0.534 1.00 96.31 83 THR A C 1
ATOM 578 O O . THR A 1 83 ? -9.389 7.544 0.370 1.00 96.31 83 THR A O 1
ATOM 581 N N . ALA A 1 84 ? -8.946 8.921 -1.338 1.00 96.75 84 ALA A N 1
ATOM 582 C CA . ALA A 1 84 ? -7.502 8.825 -1.150 1.00 96.75 84 ALA A CA 1
ATOM 583 C C . ALA A 1 84 ? -7.039 9.638 0.062 1.00 96.75 84 ALA A C 1
ATOM 585 O O . ALA A 1 84 ? -7.222 10.852 0.109 1.00 96.75 84 ALA A O 1
ATOM 586 N N . ILE A 1 85 ? -6.386 8.958 1.001 1.00 95.25 85 ILE A N 1
ATOM 587 C CA . ILE A 1 85 ? -5.717 9.560 2.165 1.00 95.25 85 ILE A CA 1
ATOM 588 C C . ILE A 1 85 ? -4.208 9.722 1.939 1.00 95.25 85 ILE A C 1
ATOM 590 O O . ILE A 1 85 ? -3.532 10.432 2.678 1.00 95.25 85 ILE A O 1
ATOM 594 N N . TYR A 1 86 ? -3.685 9.066 0.902 1.00 95.75 86 TYR A N 1
ATOM 595 C CA . TYR A 1 86 ? -2.326 9.217 0.397 1.00 95.75 86 TYR A CA 1
ATOM 596 C C . TYR A 1 86 ? -2.320 9.039 -1.123 1.00 95.75 86 TYR A C 1
ATOM 598 O O . TYR A 1 86 ? -3.084 8.230 -1.656 1.00 95.75 86 TYR A O 1
ATOM 606 N N . SER A 1 87 ? -1.440 9.770 -1.807 1.00 96.44 87 SER A N 1
ATOM 607 C CA . SER A 1 87 ? -1.221 9.667 -3.249 1.00 96.44 87 SER A CA 1
ATOM 608 C C . SER A 1 87 ? 0.244 9.935 -3.585 1.00 96.44 87 SER A C 1
ATOM 610 O O . SER A 1 87 ? 0.840 10.863 -3.042 1.00 96.44 87 SER A O 1
ATOM 612 N N . SER A 1 88 ? 0.790 9.146 -4.505 1.00 95.19 88 SER A N 1
ATOM 613 C CA . SER A 1 88 ? 2.120 9.303 -5.095 1.00 95.19 88 SER A CA 1
ATOM 614 C C . SER A 1 88 ? 2.039 9.062 -6.600 1.00 95.19 88 SER A C 1
ATOM 616 O O . SER A 1 88 ? 1.255 8.216 -7.037 1.00 95.19 88 SER A O 1
ATOM 618 N N . SER A 1 89 ? 2.831 9.797 -7.377 1.00 87.50 89 SER A N 1
ATOM 619 C CA . SER A 1 89 ? 2.871 9.763 -8.845 1.00 87.50 89 SER A CA 1
ATOM 620 C C . SER A 1 89 ? 4.273 10.046 -9.352 1.00 87.50 89 SER A C 1
ATOM 622 O O . SER A 1 89 ? 4.884 10.975 -8.773 1.00 87.50 89 SER A O 1
#

Secondary structure (DSSP, 8-state):
--------------------------SEEEE--B---SS--S-EEEEETTEEEEEEE-TT-BPPPEEEESS---EEEE-TTS-EEEEE-

Mean predicted aligned error: 12.18 Å

Solvent-accessible surface area (backbone atoms only — not comparable to full-atom values): 5843 Å² total; per-residue (Å²): 136,88,81,80,85,78,83,83,79,87,85,77,92,87,80,87,84,80,89,70,83,78,78,74,86,60,68,54,46,75,47,63,52,71,29,78,49,80,94,56,62,58,34,31,27,38,28,48,72,90,40,77,75,41,75,67,27,36,53,82,33,69,43,71,75,40,81,40,70,64,63,98,59,39,42,34,36,22,42,84,85,70,48,71,81,44,77,48,116

pLDDT: mean 84.74, std 17.74, range [40.34, 98.38]

Nearest PDB structures (foldseek):
  1ctn-assembly1_A-2  TM=5.085E-01  e=2.327E+00  Serratia marcescens
  8xck-assembly1_F  TM=2.808E-01  e=3.623E+00  Escherichia phage Lambda
  4m6a-assembly5_I  TM=3.406E-01  e=7.437E+00  synthetic construct

Foldseek 3Di:
DDDDDDDDDDDDDPPDDPPPPPPPPDQKDKDKDAAQPPVDQFFKFKDKQNRTPFGRQGHRGITDIDIDGPPDIWIFIAGPVRHGPDIDD

Sequence (89 aa):
MDISRRTFTLAGLAATALAGCGGGSSSNTNLRLLNTNVSSPNALSLEVNGTVISSGVAFGQVGSYVSVGTDTNTVRVLDQNGTAIYSSS